Protein AF-A0A1G8TKE9-F1 (afdb_monomer_lite)

InterPro domains:
  IPR047764 Cortex morphogenetic protein CmpA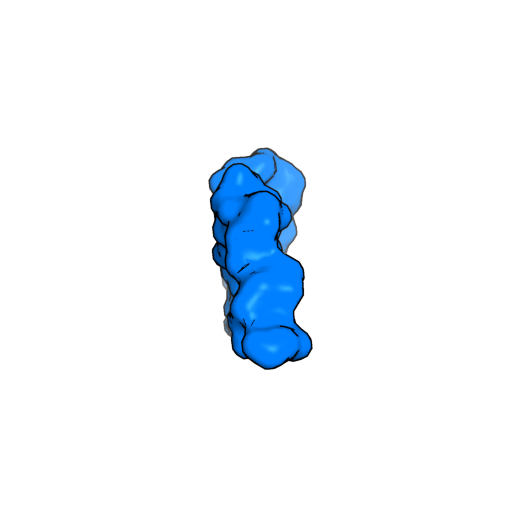 [NF033225] (1-34)
  IPR047764 Cortex morphogenetic protein CmpA [PF26301] (2-33)

Foldseek 3Di:
DPPVLVVQLVVCVVVVPPVSNVVSVVVVVVVVCVVVPVPPVPPPD

pLDDT: mean 82.83, std 18.73, range [44.34, 98.06]

Structure (mmCIF, N/CA/C/O backbone):
data_AF-A0A1G8TKE9-F1
#
_entry.id   AF-A0A1G8TKE9-F1
#
loop_
_atom_site.group_PDB
_atom_site.id
_atom_site.type_symbol
_atom_site.label_atom_id
_atom_site.label_alt_id
_atom_site.label_comp_id
_atom_site.label_asym_id
_atom_site.label_entity_id
_atom_site.label_seq_id
_atom_site.pdbx_PDB_ins_code
_atom_site.Cartn_x
_atom_site.Cartn_y
_atom_site.Cartn_z
_atom_site.occupancy
_atom_site.B_iso_or_equiv
_atom_site.auth_seq_id
_atom_site.auth_comp_id
_atom_site.auth_asym_id
_atom_site.auth_atom_id
_atom_site.pdbx_PDB_model_num
ATOM 1 N N . MET A 1 1 ? 10.094 -2.201 -2.609 1.00 81.94 1 MET A N 1
ATOM 2 C CA . MET A 1 1 ? 9.162 -1.061 -2.723 1.00 81.94 1 MET A CA 1
ATOM 3 C C . MET A 1 1 ? 9.915 0.192 -2.333 1.00 81.94 1 MET A C 1
ATOM 5 O O . MET A 1 1 ? 10.745 0.099 -1.436 1.00 81.94 1 MET A O 1
ATOM 9 N N . PRO A 1 2 ? 9.673 1.337 -2.979 1.00 91.12 2 PRO A N 1
ATOM 10 C CA . PRO A 1 2 ? 10.232 2.606 -2.553 1.00 91.12 2 PRO A CA 1
ATOM 11 C C . PRO A 1 2 ? 9.707 2.978 -1.165 1.00 91.12 2 PRO A C 1
ATOM 13 O O . PRO A 1 2 ? 8.601 2.578 -0.790 1.00 91.12 2 PRO A O 1
ATOM 16 N N . GLN A 1 3 ? 10.453 3.806 -0.435 1.00 92.75 3 GLN A N 1
ATOM 17 C CA . GLN A 1 3 ? 10.077 4.218 0.921 1.00 92.75 3 GLN A CA 1
ATOM 18 C C . GLN A 1 3 ? 8.681 4.860 0.984 1.00 92.75 3 GLN A C 1
ATOM 20 O O . GLN A 1 3 ? 7.924 4.610 1.922 1.00 92.75 3 GLN A O 1
ATOM 25 N N . TRP A 1 4 ? 8.303 5.639 -0.036 1.00 93.94 4 TRP A N 1
ATOM 26 C CA . TRP A 1 4 ? 6.981 6.267 -0.115 1.00 93.94 4 TRP A CA 1
ATOM 27 C C . TRP A 1 4 ? 5.841 5.239 -0.101 1.00 93.94 4 TRP A C 1
ATOM 29 O O . TRP A 1 4 ? 4.824 5.446 0.559 1.00 93.94 4 TRP A O 1
ATOM 39 N N . LEU A 1 5 ? 6.041 4.100 -0.756 1.00 93.94 5 LEU A N 1
ATOM 40 C CA . LEU A 1 5 ? 5.040 3.052 -0.887 1.00 93.94 5 LEU A CA 1
ATOM 41 C C . LEU A 1 5 ? 4.936 2.212 0.391 1.00 93.94 5 LEU A C 1
ATOM 43 O O . LEU A 1 5 ? 3.837 1.875 0.830 1.00 93.94 5 LEU A O 1
ATOM 47 N N . CYS A 1 6 ? 6.068 1.967 1.058 1.00 95.88 6 CYS A N 1
ATOM 48 C 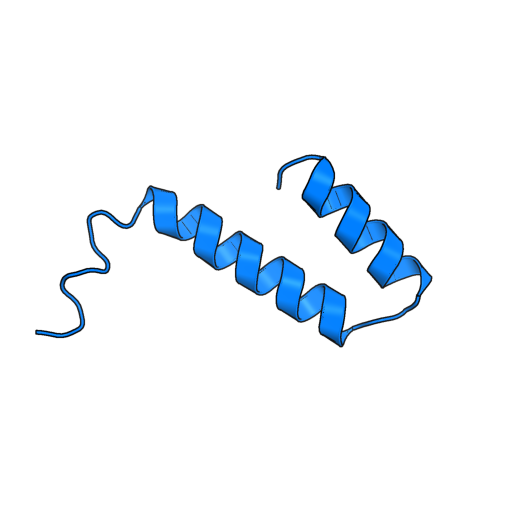CA . CYS A 1 6 ? 6.089 1.378 2.398 1.00 95.88 6 CYS A CA 1
ATOM 49 C C . CYS A 1 6 ? 5.319 2.248 3.407 1.00 95.88 6 CYS A C 1
ATOM 51 O O . CYS A 1 6 ? 4.510 1.734 4.179 1.00 95.88 6 CYS A O 1
ATOM 53 N N . ASN A 1 7 ? 5.503 3.573 3.360 1.00 97.06 7 ASN A N 1
ATOM 54 C CA . ASN A 1 7 ? 4.786 4.506 4.233 1.00 97.06 7 ASN A CA 1
ATOM 55 C C . ASN A 1 7 ? 3.267 4.501 3.964 1.00 97.06 7 ASN A C 1
ATOM 57 O O . ASN A 1 7 ? 2.472 4.621 4.899 1.00 97.06 7 ASN A O 1
ATOM 61 N N . GLN A 1 8 ? 2.843 4.343 2.704 1.00 96.44 8 GLN A N 1
ATOM 62 C CA . GLN A 1 8 ? 1.424 4.211 2.351 1.00 96.44 8 GLN A CA 1
ATOM 63 C C . GLN A 1 8 ? 0.821 2.890 2.846 1.00 96.44 8 GLN A C 1
ATOM 65 O O . GLN A 1 8 ? -0.250 2.910 3.455 1.00 96.44 8 GLN A O 1
ATOM 70 N N . LEU A 1 9 ? 1.521 1.764 2.667 1.00 97.19 9 LEU A N 1
ATOM 71 C CA . LEU A 1 9 ? 1.094 0.467 3.202 1.00 97.19 9 LEU A CA 1
ATOM 72 C C . LEU A 1 9 ? 0.973 0.484 4.726 1.00 97.19 9 LEU A C 1
ATOM 74 O O . LEU A 1 9 ? 0.002 -0.036 5.270 1.00 97.19 9 LEU A O 1
ATOM 78 N N . MET A 1 10 ? 1.926 1.111 5.415 1.00 97.81 10 MET A N 1
ATOM 79 C CA . MET A 1 10 ? 1.908 1.232 6.871 1.00 97.81 10 MET A CA 1
ATOM 80 C C . MET A 1 10 ? 0.659 1.986 7.352 1.00 97.81 10 MET A C 1
ATOM 82 O O . MET A 1 10 ? -0.045 1.516 8.245 1.00 97.81 10 MET A O 1
ATOM 86 N N . LYS A 1 11 ? 0.316 3.112 6.712 1.00 97.62 11 LYS A N 1
ATOM 87 C CA . LYS A 1 11 ? -0.917 3.863 7.013 1.00 97.62 11 LYS A CA 1
ATOM 88 C C . LYS A 1 11 ? -2.179 3.036 6.747 1.00 97.62 11 LYS A C 1
ATOM 90 O O . LYS A 1 11 ? -3.085 3.038 7.579 1.00 97.62 11 LYS A O 1
ATOM 95 N N . ALA A 1 12 ? -2.234 2.324 5.622 1.00 97.25 12 ALA A N 1
ATOM 96 C CA . ALA A 1 12 ? -3.361 1.458 5.276 1.00 97.25 12 ALA A CA 1
ATOM 97 C C . ALA A 1 12 ? -3.521 0.298 6.279 1.00 97.25 12 ALA A C 1
ATOM 99 O O . ALA A 1 12 ? -4.633 -0.022 6.697 1.00 97.25 12 ALA A O 1
ATOM 100 N N . TYR A 1 13 ? -2.405 -0.275 6.739 1.00 97.56 13 TYR A N 1
ATOM 101 C CA . TYR A 1 13 ? -2.376 -1.323 7.758 1.00 97.56 13 TYR A CA 1
ATOM 102 C C . TYR A 1 13 ? -2.909 -0.845 9.109 1.00 97.56 13 TYR A C 1
ATOM 104 O O . TYR A 1 13 ? -3.754 -1.523 9.699 1.00 97.56 13 TYR A O 1
ATOM 112 N N . PHE A 1 14 ? -2.489 0.335 9.575 1.00 98.06 14 PHE A N 1
ATOM 113 C CA . PHE A 1 14 ? -3.026 0.927 10.805 1.00 98.06 14 PHE A CA 1
ATOM 114 C C . PHE A 1 14 ? -4.528 1.206 10.709 1.00 98.06 14 PHE A C 1
ATOM 116 O O . PHE A 1 14 ? -5.255 0.979 11.671 1.00 98.06 14 PHE A O 1
ATOM 123 N N . LYS A 1 15 ? -5.008 1.615 9.531 1.00 97.25 15 LYS A N 1
ATOM 124 C CA . LYS A 1 15 ? -6.438 1.814 9.249 1.00 97.25 15 LYS A CA 1
ATOM 125 C C . LYS A 1 15 ? -7.217 0.515 9.008 1.00 97.25 15 LYS A C 1
ATOM 127 O O . LYS A 1 15 ? -8.426 0.573 8.812 1.00 97.25 15 LYS A O 1
ATOM 132 N N . LYS A 1 16 ? -6.545 -0.644 8.995 1.00 97.06 16 LYS A N 1
ATOM 133 C CA . LYS A 1 16 ? -7.110 -1.953 8.613 1.00 97.06 16 LYS A CA 1
ATOM 134 C C . LYS A 1 16 ? -7.788 -1.944 7.232 1.00 97.06 16 LYS A C 1
ATOM 136 O O . LYS A 1 16 ? -8.651 -2.778 6.955 1.00 97.06 16 LYS A O 1
ATOM 141 N N . ASP A 1 17 ? -7.351 -1.060 6.334 1.00 97.44 17 ASP A N 1
ATOM 142 C CA . ASP A 1 17 ? -7.884 -0.955 4.977 1.00 97.44 17 ASP A CA 1
ATOM 143 C C . ASP A 1 17 ? -7.238 -2.005 4.062 1.00 97.44 17 ASP A C 1
ATOM 145 O O . ASP A 1 17 ? -6.228 -1.785 3.386 1.00 97.44 17 ASP A O 1
ATOM 149 N N . ARG A 1 18 ? -7.845 -3.194 4.050 1.00 96.81 18 ARG A N 1
ATOM 150 C CA . ARG A 1 18 ? -7.415 -4.317 3.207 1.00 96.81 18 ARG A CA 1
ATOM 151 C C . ARG A 1 18 ? -7.506 -4.011 1.711 1.00 96.81 18 ARG A C 1
ATOM 153 O O . ARG A 1 18 ? -6.717 -4.563 0.946 1.00 96.81 18 ARG A O 1
ATOM 160 N N . ARG A 1 19 ? -8.446 -3.157 1.289 1.00 97.06 19 ARG A N 1
ATOM 161 C CA . ARG A 1 19 ? -8.626 -2.804 -0.128 1.00 97.06 19 ARG A CA 1
ATOM 162 C C . ARG A 1 19 ? -7.460 -1.947 -0.598 1.00 97.06 19 ARG A C 1
ATOM 164 O O . ARG A 1 19 ? -6.850 -2.261 -1.616 1.00 97.06 19 ARG A O 1
ATOM 171 N N . GLN A 1 20 ? -7.095 -0.939 0.193 1.00 96.38 20 GLN A N 1
ATOM 172 C CA . GLN A 1 20 ? -5.953 -0.079 -0.091 1.00 96.38 20 GLN A CA 1
ATOM 173 C C . GLN A 1 20 ? -4.634 -0.863 -0.095 1.00 96.38 20 GLN A C 1
ATOM 175 O O . GLN A 1 20 ? -3.816 -0.667 -0.989 1.00 96.38 20 GLN A O 1
ATOM 180 N N . ILE A 1 21 ? -4.441 -1.803 0.838 1.00 97.56 21 ILE A N 1
ATOM 181 C CA . ILE A 1 21 ? -3.260 -2.685 0.834 1.00 97.56 21 ILE A CA 1
ATOM 182 C C . ILE A 1 21 ? -3.186 -3.513 -0.455 1.00 97.56 21 ILE A C 1
ATOM 184 O O . ILE A 1 21 ? -2.119 -3.595 -1.064 1.00 97.56 21 ILE A O 1
ATOM 188 N N . LYS A 1 22 ? -4.304 -4.119 -0.881 1.00 96.81 22 LYS A N 1
ATOM 189 C CA . LYS A 1 22 ? -4.356 -4.929 -2.105 1.00 96.81 22 LYS A CA 1
ATOM 190 C C . LYS A 1 22 ? -3.995 -4.095 -3.336 1.00 96.81 22 LYS A C 1
ATOM 192 O O . LYS A 1 22 ? -3.088 -4.478 -4.065 1.00 96.81 22 LYS A O 1
ATOM 197 N N . MET A 1 23 ? -4.622 -2.929 -3.493 1.00 96.19 23 MET A N 1
ATOM 198 C CA . MET A 1 23 ? -4.352 -2.014 -4.606 1.00 96.19 23 MET A CA 1
ATOM 199 C C . MET A 1 23 ? -2.885 -1.558 -4.633 1.00 96.19 23 MET A C 1
ATOM 201 O O . MET A 1 23 ? -2.240 -1.618 -5.673 1.00 96.19 23 MET A O 1
ATOM 205 N N . LEU A 1 24 ? -2.324 -1.137 -3.493 1.00 96.00 24 LEU A N 1
ATOM 206 C CA . LEU A 1 24 ? -0.929 -0.680 -3.415 1.00 96.00 24 LEU A CA 1
ATOM 207 C C . LEU A 1 24 ? 0.068 -1.795 -3.767 1.00 96.00 24 LEU A C 1
ATOM 209 O O . LEU A 1 24 ? 1.082 -1.533 -4.416 1.00 96.00 24 LEU A O 1
ATOM 213 N N . ASN A 1 25 ? -0.223 -3.035 -3.367 1.00 94.75 25 ASN A N 1
ATOM 214 C CA . ASN A 1 25 ? 0.574 -4.195 -3.757 1.00 94.75 25 ASN A CA 1
ATOM 215 C C . ASN A 1 25 ? 0.454 -4.487 -5.257 1.00 94.75 25 ASN A C 1
ATOM 217 O O . ASN A 1 25 ? 1.475 -4.698 -5.903 1.00 94.75 25 ASN A O 1
ATOM 221 N N . GLU A 1 26 ? -0.751 -4.458 -5.827 1.00 93.31 26 GLU A N 1
ATOM 222 C CA . GLU A 1 26 ? -0.965 -4.633 -7.272 1.00 93.31 26 GLU A CA 1
ATOM 223 C C . GLU A 1 26 ? -0.215 -3.569 -8.086 1.00 93.31 26 GLU A C 1
ATOM 225 O O . GLU A 1 26 ? 0.506 -3.911 -9.023 1.00 93.31 26 GLU A O 1
ATOM 230 N N . CYS A 1 27 ? -0.275 -2.298 -7.672 1.00 89.94 27 CYS A N 1
ATOM 231 C CA . CYS A 1 27 ? 0.504 -1.218 -8.281 1.00 89.94 27 CYS A CA 1
ATOM 232 C C . CYS A 1 27 ? 2.016 -1.477 -8.208 1.00 89.94 27 CYS A C 1
ATOM 234 O O . CYS A 1 27 ? 2.729 -1.230 -9.179 1.00 89.94 27 CYS A O 1
ATOM 236 N N . TRP A 1 28 ? 2.522 -1.984 -7.077 1.00 92.00 28 TRP A N 1
ATOM 237 C CA . TRP A 1 28 ? 3.934 -2.350 -6.946 1.00 92.00 28 TRP A CA 1
ATOM 238 C C . TRP A 1 28 ? 4.334 -3.486 -7.882 1.00 92.00 28 TRP A C 1
ATOM 240 O O . TRP A 1 28 ? 5.398 -3.414 -8.495 1.00 92.00 28 TRP A O 1
ATOM 250 N N . PHE A 1 29 ? 3.504 -4.525 -7.987 1.00 90.31 29 PHE A N 1
ATOM 251 C CA . PHE A 1 29 ? 3.755 -5.644 -8.890 1.00 90.31 29 PHE A CA 1
ATOM 252 C C . PHE A 1 29 ? 3.767 -5.180 -10.341 1.00 90.31 29 PHE A C 1
ATOM 254 O O . PHE A 1 29 ? 4.704 -5.513 -11.057 1.00 90.31 29 PHE A O 1
ATOM 261 N N . PHE A 1 30 ? 2.805 -4.347 -10.747 1.00 88.50 30 PHE A N 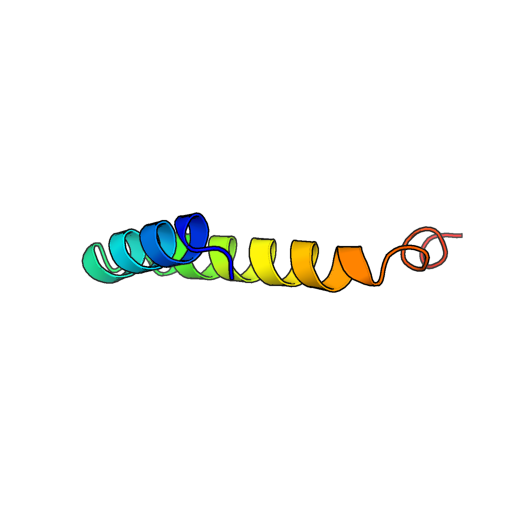1
ATOM 262 C CA . PHE A 1 30 ? 2.804 -3.745 -12.077 1.00 88.50 30 PHE A CA 1
ATOM 263 C C . PHE A 1 30 ? 4.081 -2.938 -12.316 1.00 88.50 30 PHE A C 1
ATOM 265 O O . PHE A 1 30 ? 4.799 -3.210 -13.263 1.00 88.50 30 PHE A O 1
ATOM 272 N N . TYR A 1 31 ? 4.435 -2.019 -11.415 1.00 85.19 31 TYR A N 1
ATOM 273 C CA . TYR A 1 31 ? 5.643 -1.201 -11.544 1.00 85.19 31 TYR A CA 1
ATOM 274 C C . TYR A 1 31 ? 6.935 -2.033 -11.616 1.00 85.19 31 TYR A C 1
ATOM 276 O O . TYR A 1 31 ? 7.815 -1.740 -12.422 1.00 85.19 31 TYR A O 1
ATOM 284 N N . ARG A 1 32 ? 7.055 -3.082 -10.790 1.00 83.44 32 ARG A N 1
ATOM 285 C CA . ARG A 1 32 ? 8.204 -3.999 -10.812 1.00 83.44 32 ARG A CA 1
ATOM 286 C C . ARG A 1 32 ? 8.268 -4.763 -12.135 1.00 83.44 32 ARG A C 1
ATOM 288 O O . ARG A 1 32 ? 9.353 -4.899 -12.687 1.00 83.44 32 ARG A O 1
ATOM 295 N N . ASN A 1 33 ? 7.129 -5.236 -12.628 1.00 76.88 33 ASN A N 1
ATOM 296 C CA . ASN A 1 33 ? 7.046 -5.980 -13.882 1.00 76.88 33 ASN A CA 1
ATOM 297 C C . ASN A 1 33 ? 7.224 -5.057 -15.097 1.00 76.88 33 ASN A C 1
ATOM 299 O O . ASN A 1 33 ? 7.726 -5.497 -16.118 1.00 76.88 33 ASN A O 1
ATOM 303 N N . SER A 1 34 ? 6.935 -3.760 -14.966 1.00 65.00 34 SER A N 1
ATOM 304 C CA . SER A 1 34 ? 7.217 -2.745 -15.987 1.00 65.00 34 SER A CA 1
ATOM 305 C C . SER A 1 34 ? 8.704 -2.461 -16.195 1.00 65.00 34 SER A C 1
ATOM 307 O O . SER A 1 34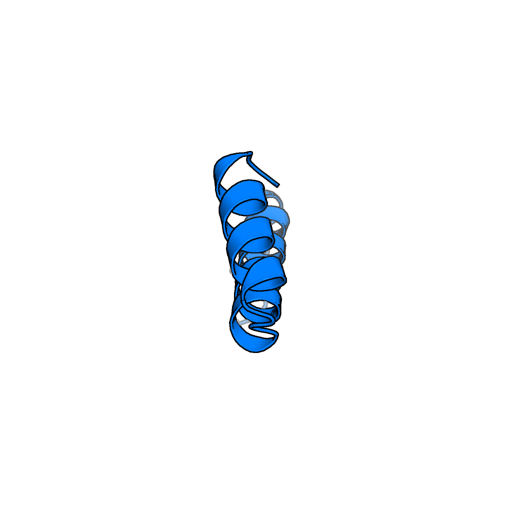 ? 9.070 -1.910 -17.227 1.00 65.00 34 SER A O 1
ATOM 309 N N . GLY A 1 35 ? 9.570 -2.877 -15.264 1.00 58.94 35 GLY A 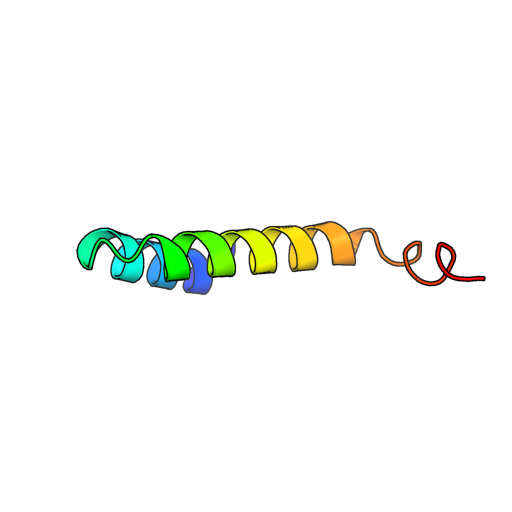N 1
ATOM 310 C CA . GLY A 1 35 ? 11.015 -2.962 -15.504 1.00 58.94 35 GLY A CA 1
ATOM 311 C C . GLY A 1 35 ? 11.411 -4.085 -16.475 1.00 58.94 35 GLY A C 1
ATOM 312 O O . GLY A 1 35 ? 12.502 -4.031 -17.031 1.00 58.94 35 GLY A O 1
ATOM 313 N N . ASP A 1 36 ? 10.515 -5.052 -16.695 1.00 54.69 36 ASP A N 1
ATOM 314 C CA . ASP A 1 36 ? 10.618 -6.160 -17.659 1.00 54.69 36 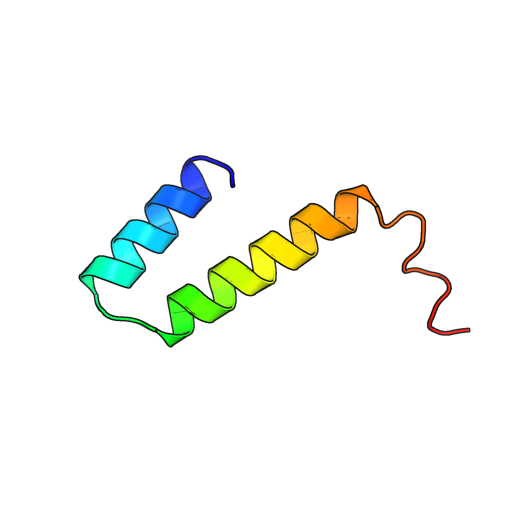ASP A CA 1
ATOM 315 C C . ASP A 1 36 ? 9.756 -5.896 -18.921 1.00 54.69 36 ASP A C 1
ATOM 317 O O . ASP A 1 36 ? 9.919 -6.509 -19.972 1.00 54.69 36 ASP A O 1
ATOM 321 N N . SER A 1 37 ? 8.855 -4.906 -18.869 1.00 53.53 37 SER A N 1
ATOM 322 C CA . SER A 1 37 ? 7.981 -4.498 -19.978 1.00 53.53 37 SER A CA 1
ATOM 323 C C . SER A 1 37 ? 8.682 -3.642 -21.038 1.00 53.53 37 SER A C 1
ATOM 325 O O . SER A 1 37 ? 8.204 -2.566 -21.398 1.00 53.53 37 SER A O 1
ATOM 327 N N . ARG A 1 38 ? 9.757 -4.166 -21.632 1.00 54.34 38 ARG A N 1
ATOM 328 C CA . ARG A 1 38 ? 9.823 -4.124 -23.102 1.00 54.34 38 ARG A CA 1
ATOM 329 C C . ARG A 1 38 ? 8.910 -5.183 -23.736 1.00 54.34 38 ARG A C 1
ATOM 331 O O . ARG A 1 38 ? 8.580 -5.034 -24.903 1.00 54.34 38 ARG A O 1
ATOM 338 N N . ASP A 1 39 ? 8.412 -6.158 -22.967 1.00 54.44 39 ASP A N 1
ATOM 339 C CA . ASP A 1 39 ? 7.739 -7.337 -23.536 1.00 54.44 39 ASP A CA 1
ATOM 340 C C . ASP A 1 39 ? 6.207 -7.409 -23.364 1.00 54.44 39 ASP A C 1
ATOM 342 O O . ASP A 1 39 ? 5.573 -8.326 -23.882 1.00 54.44 39 ASP A O 1
ATOM 346 N N . PHE A 1 40 ? 5.552 -6.444 -22.707 1.00 52.66 40 PHE A N 1
ATOM 347 C CA . PHE A 1 40 ? 4.081 -6.468 -22.571 1.00 52.66 40 PHE A CA 1
ATOM 348 C C . PHE A 1 40 ? 3.317 -5.785 -23.714 1.00 52.66 40 PHE A C 1
ATOM 350 O O . PHE A 1 40 ? 2.098 -5.895 -23.764 1.00 52.66 40 PHE A O 1
ATOM 357 N N . VAL A 1 41 ? 4.004 -5.151 -24.671 1.00 54.56 41 VAL A N 1
ATOM 358 C CA . VAL A 1 41 ? 3.356 -4.652 -25.901 1.00 54.56 41 VAL A CA 1
ATOM 359 C C . VAL A 1 41 ? 2.983 -5.805 -26.852 1.00 54.56 41 VAL A C 1
ATOM 361 O O . VAL A 1 41 ? 2.167 -5.613 -27.744 1.00 54.56 41 VAL A O 1
ATOM 364 N N . GLN A 1 42 ? 3.514 -7.020 -26.654 1.00 48.59 42 GLN A N 1
ATOM 365 C CA . GLN A 1 42 ? 3.370 -8.113 -27.625 1.00 48.59 42 GLN A CA 1
ATOM 366 C C . GLN A 1 42 ? 2.383 -9.228 -27.240 1.00 48.59 42 GLN A C 1
ATOM 368 O O . GLN A 1 42 ? 2.224 -10.178 -27.999 1.00 48.59 42 GLN A O 1
ATOM 373 N N . ARG A 1 43 ? 1.695 -9.151 -26.091 1.00 47.94 43 ARG A N 1
ATOM 374 C CA . ARG A 1 43 ? 0.665 -10.157 -25.747 1.00 47.94 43 ARG A CA 1
ATOM 375 C C . ARG A 1 43 ? -0.736 -9.852 -26.280 1.00 47.94 43 ARG A C 1
ATOM 377 O O . ARG A 1 43 ? -1.592 -10.720 -26.161 1.00 47.94 43 ARG A O 1
ATOM 384 N N . ASP A 1 44 ? -0.934 -8.690 -26.899 1.00 47.06 44 ASP A N 1
ATOM 385 C CA . ASP A 1 44 ? -2.210 -8.266 -27.489 1.00 47.06 44 ASP A CA 1
ATOM 386 C C . ASP A 1 44 ? -2.077 -7.907 -28.995 1.00 47.06 44 ASP A C 1
ATOM 388 O O . ASP A 1 44 ? -2.610 -6.887 -29.435 1.00 47.06 44 ASP A O 1
ATOM 392 N N . VAL A 1 45 ? -1.362 -8.726 -29.794 1.00 44.34 45 VAL A N 1
ATOM 393 C CA . VAL A 1 45 ? -1.449 -8.766 -31.280 1.00 44.34 45 VAL A CA 1
ATOM 394 C C . VAL A 1 45 ? -1.531 -10.207 -31.767 1.00 44.34 45 VAL A C 1
ATOM 396 O O . VAL A 1 45 ? -0.678 -11.014 -31.336 1.00 44.34 45 VAL A O 1
#

Radius of gyration: 13.48 Å; chains: 1; bounding box: 20×16×42 Å

Secondary structure (DSSP, 8-state):
--HHHHHHHHHHHHTT-HHHHHHHHHHHHHHHHTTTTTSGGGTT-

Organism: NCBI:txid1174501

Sequence (45 aa):
MPQWLCNQLMKAYFKKDRRQIKMLNECWFFYRNSGDSRDFVQRDV